Protein AF-A0A2T2NRV9-F1 (afdb_monomer_lite)

Organism: NCBI:txid1448308

Secondary structure (DSSP, 8-state):
---HHHHTT--HHHHHHHHHHHHHHTS-HHHHHHHHGGG-----------

Foldseek 3Di:
DDDPCVVVVHDPVRVVLVVQCVVLVPDDPVSNVVSVVVNDDPDDDDDDDD

Sequence (50 aa):
MAFAWKAAGLTYNRYIAVASRAVRRSLKEDKRLAAERRGESELRFARWEV

pLDDT: mean 91.26, std 5.36, range [63.59, 95.81]

InterPro domains:
  IPR006721 ATP synthase, F1 complex, epsilon subunit, mitochondrial [PF04627] (3-49)
  IPR006721 ATP synthase, F1 complex, epsilon subunit, mitochondrial [PTHR12448] (1-49)
  IPR006721 ATP synthase, F1 complex, epsilon subunit, mitochondrial [cd12153] (4-48)
  IPR036742 ATP synthase, F1 complex, epsilon subunit superfamily, mitochondrial [G3DSA:1.10.1620.20] (4-50)
  IPR036742 ATP synthase, F1 complex, epsilon subunit superfamily, mitochondrial [SSF48690] (3-48)

Radius of gyration: 15.29 Å; chains: 1; bounding box: 26×37×42 Å

Structure (mmCIF, N/CA/C/O backbone):
data_AF-A0A2T2NRV9-F1
#
_entry.id   AF-A0A2T2NRV9-F1
#
loop_
_atom_site.group_PDB
_atom_site.id
_atom_site.type_symbol
_atom_site.label_atom_id
_atom_site.label_alt_id
_atom_site.label_comp_id
_atom_site.label_asym_id
_atom_site.label_entity_id
_atom_site.label_seq_id
_atom_site.pdbx_PDB_ins_code
_atom_site.Cartn_x
_atom_site.Cartn_y
_atom_site.Cartn_z
_atom_site.occupancy
_atom_site.B_iso_or_equiv
_atom_site.auth_seq_id
_atom_site.auth_comp_id
_atom_site.auth_asym_id
_atom_site.auth_atom_id
_atom_site.pdbx_PDB_model_num
ATOM 1 N N . MET A 1 1 ? 7.750 21.857 -8.535 1.00 63.59 1 MET A N 1
ATOM 2 C CA . MET A 1 1 ? 7.490 20.891 -7.443 1.00 63.59 1 MET A CA 1
ATOM 3 C C . MET A 1 1 ? 6.936 19.594 -8.016 1.00 63.59 1 MET A C 1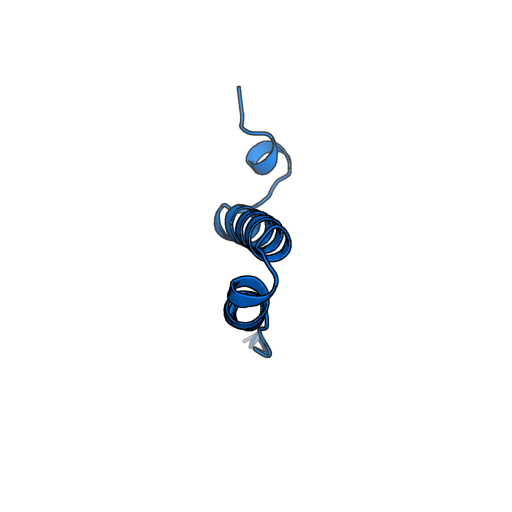
ATOM 5 O O . MET A 1 1 ? 5.837 19.607 -8.552 1.00 63.59 1 MET A O 1
ATOM 9 N N . ALA A 1 2 ? 7.682 18.491 -7.931 1.00 79.69 2 ALA A N 1
ATOM 10 C CA . ALA A 1 2 ? 7.147 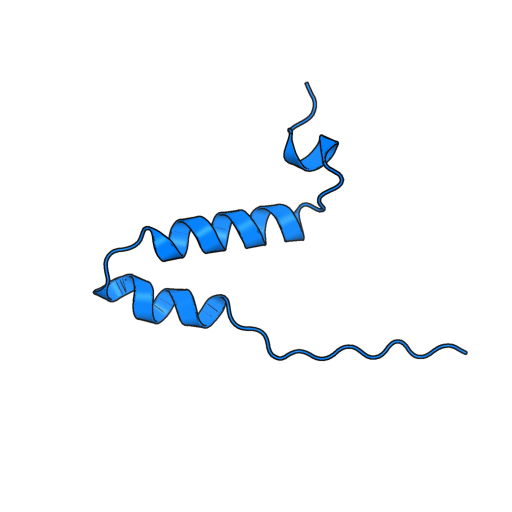17.157 -8.207 1.00 79.69 2 ALA A CA 1
ATOM 11 C C . ALA A 1 2 ? 6.667 16.532 -6.890 1.00 79.69 2 ALA A C 1
ATOM 13 O O . ALA A 1 2 ? 7.341 16.659 -5.870 1.00 79.69 2 ALA A O 1
ATOM 14 N N . PHE A 1 3 ? 5.508 15.872 -6.895 1.00 89.81 3 PHE A N 1
ATOM 15 C CA . PHE A 1 3 ? 5.032 15.136 -5.723 1.00 89.81 3 PHE A CA 1
ATOM 16 C C . PHE A 1 3 ? 6.064 14.084 -5.295 1.00 89.81 3 PHE A C 1
ATOM 18 O O . PHE A 1 3 ? 6.619 13.387 -6.146 1.00 89.81 3 PHE A O 1
ATOM 25 N N . ALA A 1 4 ? 6.277 13.926 -3.987 1.00 91.62 4 ALA A N 1
ATOM 26 C CA . ALA A 1 4 ? 7.301 13.028 -3.448 1.00 91.62 4 ALA A CA 1
ATOM 27 C C . ALA A 1 4 ? 7.155 11.573 -3.940 1.00 91.62 4 ALA A C 1
ATOM 29 O O . ALA A 1 4 ? 8.148 10.937 -4.275 1.00 91.62 4 ALA A O 1
ATOM 30 N N . TRP A 1 5 ? 5.925 11.060 -4.076 1.00 91.81 5 TRP A N 1
ATOM 31 C CA . TRP A 1 5 ? 5.680 9.708 -4.600 1.00 91.81 5 TRP A CA 1
ATOM 32 C C . TRP A 1 5 ? 6.087 9.559 -6.072 1.00 91.81 5 TRP A C 1
ATOM 34 O O . TRP A 1 5 ? 6.601 8.515 -6.465 1.00 91.81 5 TRP A O 1
ATOM 44 N N . LYS A 1 6 ? 5.897 10.615 -6.874 1.00 92.56 6 LYS A N 1
ATOM 45 C CA . LYS A 1 6 ? 6.273 10.637 -8.292 1.00 92.56 6 LYS A CA 1
ATOM 46 C C . LYS A 1 6 ? 7.793 10.702 -8.437 1.00 92.56 6 LYS A C 1
ATOM 48 O O . LYS A 1 6 ? 8.347 10.012 -9.283 1.00 92.56 6 LYS A O 1
ATOM 53 N N . ALA A 1 7 ? 8.461 11.476 -7.578 1.00 94.38 7 ALA A N 1
ATOM 54 C CA . ALA A 1 7 ? 9.922 11.520 -7.502 1.00 94.38 7 ALA A CA 1
ATOM 55 C C . ALA A 1 7 ? 10.528 10.184 -7.031 1.00 94.38 7 ALA A C 1
ATOM 57 O O . ALA A 1 7 ? 11.596 9.801 -7.492 1.00 94.38 7 ALA A O 1
ATOM 58 N N . ALA A 1 8 ? 9.819 9.440 -6.177 1.00 92.44 8 ALA A N 1
ATOM 59 C CA . ALA A 1 8 ? 10.213 8.110 -5.709 1.00 92.44 8 ALA A CA 1
ATOM 60 C C . ALA A 1 8 ? 9.955 6.972 -6.724 1.00 92.44 8 ALA A C 1
ATOM 62 O O . ALA A 1 8 ? 10.098 5.802 -6.377 1.00 92.44 8 ALA A O 1
ATOM 63 N N . GLY A 1 9 ? 9.526 7.280 -7.955 1.00 94.00 9 GLY A N 1
ATOM 64 C CA . GLY A 1 9 ? 9.267 6.277 -8.995 1.00 94.00 9 GLY A CA 1
ATOM 65 C C . GLY A 1 9 ? 8.019 5.417 -8.762 1.00 94.00 9 GLY A C 1
ATOM 66 O O . GLY A 1 9 ? 7.842 4.392 -9.419 1.00 94.00 9 GLY A O 1
ATOM 67 N N . LEU A 1 10 ? 7.132 5.807 -7.840 1.00 94.50 10 LEU A N 1
ATOM 68 C CA . LEU A 1 10 ? 5.880 5.089 -7.620 1.00 94.50 10 LEU A CA 1
ATOM 69 C C . LEU A 1 10 ? 4.874 5.419 -8.722 1.00 94.50 10 LEU A C 1
ATOM 71 O O . LEU A 1 10 ? 4.619 6.582 -9.038 1.00 94.50 10 LEU A O 1
ATOM 75 N N . THR A 1 11 ? 4.226 4.383 -9.251 1.00 95.81 11 THR A N 1
ATOM 76 C CA . THR A 1 11 ? 3.023 4.571 -10.063 1.00 95.81 11 THR A CA 1
ATOM 77 C C . THR A 1 11 ? 1.869 5.042 -9.181 1.00 95.81 11 THR A C 1
ATOM 79 O O . THR A 1 11 ? 1.809 4.734 -7.985 1.00 95.81 11 THR A O 1
ATOM 82 N N . TYR A 1 12 ? 0.911 5.756 -9.775 1.00 94.44 12 TYR A N 1
ATOM 83 C CA . TYR A 1 12 ? -0.265 6.248 -9.052 1.00 94.44 12 TYR A CA 1
ATOM 84 C C . TYR A 1 12 ? -1.039 5.113 -8.357 1.00 94.44 12 TYR A C 1
ATOM 86 O O . TYR A 1 12 ? -1.409 5.240 -7.190 1.00 94.44 12 TYR A O 1
ATOM 94 N N . ASN A 1 13 ? -1.178 3.960 -9.022 1.00 94.75 13 ASN A N 1
ATOM 95 C CA . ASN A 1 13 ? -1.831 2.777 -8.452 1.00 94.75 13 ASN A CA 1
ATOM 96 C C . ASN A 1 13 ? -1.130 2.283 -7.181 1.00 94.75 13 ASN A C 1
ATOM 98 O O . ASN A 1 13 ? -1.790 1.926 -6.205 1.00 94.75 13 ASN A O 1
ATOM 102 N N . ARG A 1 14 ? 0.209 2.292 -7.154 1.00 94.31 14 ARG A N 1
ATOM 103 C CA . ARG A 1 14 ? 0.961 1.876 -5.965 1.00 94.31 14 ARG A CA 1
ATOM 104 C C . ARG A 1 14 ? 0.861 2.906 -4.843 1.00 94.31 14 ARG A C 1
ATOM 106 O O . ARG A 1 14 ? 0.701 2.517 -3.688 1.00 94.31 14 ARG A O 1
ATOM 113 N N . TYR A 1 15 ? 0.887 4.195 -5.176 1.00 95.44 15 TYR A N 1
ATOM 114 C CA . TYR A 1 15 ? 0.674 5.276 -4.214 1.00 95.44 15 TYR A CA 1
ATOM 115 C C . TYR A 1 15 ? -0.696 5.166 -3.523 1.00 95.44 15 TYR A C 1
ATOM 117 O O . TYR A 1 15 ? -0.760 5.095 -2.292 1.00 95.44 15 TYR A O 1
ATOM 125 N N . ILE A 1 16 ? -1.787 5.076 -4.292 1.00 94.62 16 ILE A N 1
ATOM 126 C CA . ILE A 1 16 ? -3.138 5.039 -3.721 1.00 94.62 16 ILE A CA 1
ATOM 127 C C . ILE A 1 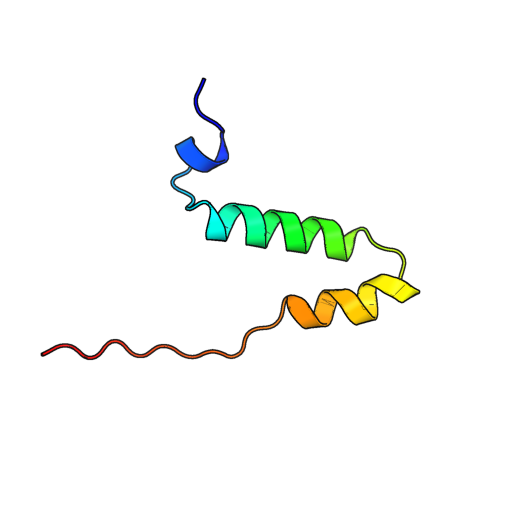16 ? -3.407 3.739 -2.953 1.00 94.62 16 ILE A C 1
ATOM 129 O O . ILE A 1 16 ? -4.116 3.761 -1.946 1.00 94.62 16 ILE A O 1
ATOM 133 N N . ALA A 1 17 ? -2.801 2.615 -3.355 1.00 94.00 17 ALA A N 1
ATOM 134 C CA . ALA A 1 17 ? -2.896 1.354 -2.621 1.00 94.00 17 ALA A CA 1
ATOM 135 C C . ALA A 1 17 ? -2.276 1.455 -1.216 1.00 94.00 17 ALA A C 1
ATOM 137 O O . ALA A 1 17 ? -2.881 1.004 -0.239 1.00 94.00 17 ALA A O 1
ATOM 138 N N . VAL A 1 18 ? -1.101 2.088 -1.096 1.00 94.00 18 VAL A N 1
ATOM 139 C CA . VAL A 1 18 ? -0.435 2.319 0.197 1.00 94.00 18 VAL A CA 1
ATOM 140 C C . VAL A 1 18 ? -1.236 3.298 1.056 1.00 94.00 18 VAL A C 1
ATOM 142 O O . VAL A 1 18 ? -1.513 2.993 2.217 1.00 94.00 18 VAL A O 1
ATOM 145 N N . ALA A 1 19 ? -1.669 4.427 0.486 1.00 95.31 19 ALA A N 1
ATOM 146 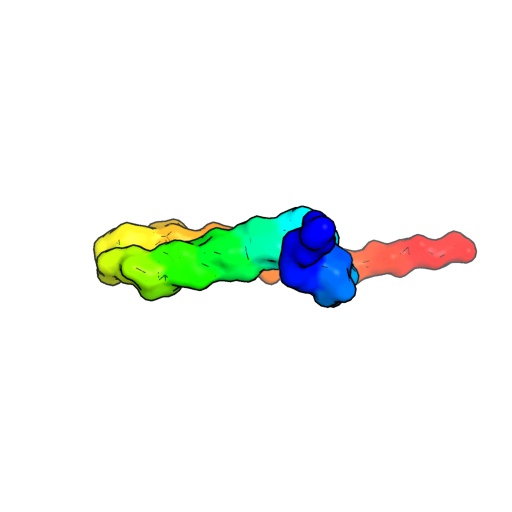C CA . ALA A 1 19 ? -2.483 5.413 1.198 1.00 95.31 19 ALA A CA 1
ATOM 147 C C . ALA A 1 19 ? -3.792 4.795 1.720 1.00 95.31 19 ALA A C 1
ATOM 149 O O . ALA A 1 19 ? -4.141 4.961 2.888 1.00 95.31 19 ALA A O 1
ATOM 150 N N . SER A 1 20 ? -4.471 3.992 0.896 1.00 94.44 20 SER A N 1
ATOM 151 C CA . SER A 1 20 ? -5.699 3.294 1.291 1.00 94.44 20 SER A CA 1
ATOM 152 C C . SER A 1 20 ? -5.473 2.325 2.451 1.00 94.44 20 SER A C 1
ATOM 154 O O . SER A 1 20 ? -6.310 2.236 3.346 1.00 94.44 20 SER A O 1
ATOM 156 N N . ARG A 1 21 ? -4.346 1.600 2.470 1.00 94.12 21 ARG A N 1
ATOM 157 C CA . ARG A 1 21 ? -4.003 0.697 3.579 1.00 94.12 21 ARG A CA 1
ATOM 158 C C . ARG A 1 21 ? -3.785 1.464 4.883 1.00 94.12 21 ARG A C 1
ATOM 160 O O . ARG A 1 21 ? -4.278 1.028 5.919 1.00 94.12 21 ARG A O 1
ATOM 167 N N . ALA A 1 22 ? -3.081 2.596 4.832 1.00 94.94 22 ALA A N 1
ATOM 168 C CA . ALA A 1 22 ? -2.875 3.440 6.006 1.00 94.94 22 ALA A CA 1
ATOM 169 C C . ALA A 1 22 ? -4.214 3.929 6.586 1.00 94.94 22 ALA A C 1
ATOM 171 O O . ALA A 1 22 ? -4.438 3.812 7.786 1.00 94.94 22 ALA A O 1
ATOM 172 N N . VAL A 1 23 ? -5.140 4.376 5.731 1.00 94.81 23 VAL A N 1
ATOM 173 C CA . VAL A 1 23 ? -6.471 4.842 6.157 1.00 94.81 23 VAL A CA 1
ATOM 174 C C . VAL A 1 23 ? -7.284 3.735 6.834 1.00 94.81 23 VAL A C 1
ATOM 176 O O . VAL A 1 23 ? -7.902 3.986 7.863 1.00 94.81 23 VAL A O 1
ATOM 179 N N . ARG A 1 24 ? -7.274 2.506 6.300 1.00 94.62 24 ARG A N 1
ATOM 180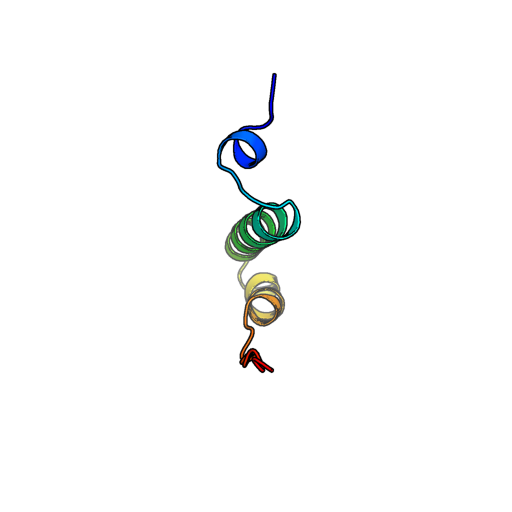 C CA . ARG A 1 24 ? -8.032 1.373 6.873 1.00 94.62 24 ARG A CA 1
ATOM 181 C C . ARG A 1 24 ? -7.578 1.023 8.287 1.00 94.62 24 ARG A C 1
ATOM 183 O O . ARG A 1 24 ? -8.421 0.801 9.151 1.00 94.62 24 ARG A O 1
ATOM 190 N N . ARG A 1 25 ? -6.265 1.043 8.530 1.00 92.75 25 ARG A N 1
ATOM 191 C CA . ARG A 1 25 ? -5.673 0.759 9.847 1.00 92.75 25 ARG A CA 1
ATOM 192 C C . ARG A 1 25 ? -6.026 1.804 10.899 1.00 92.75 25 ARG A C 1
ATOM 194 O O . ARG A 1 25 ? -6.103 1.469 12.076 1.00 92.75 25 ARG A O 1
ATOM 201 N N . SER A 1 26 ? -6.275 3.039 10.470 1.00 95.25 26 SER A N 1
ATOM 202 C CA . SER A 1 26 ? -6.677 4.146 11.341 1.00 95.25 26 SER A CA 1
ATOM 203 C C . SER A 1 26 ? -8.170 4.146 11.697 1.00 95.25 26 SER A C 1
ATOM 205 O O . SER A 1 26 ? -8.609 5.005 12.461 1.00 95.25 26 SER A O 1
ATOM 207 N N . LEU A 1 27 ? -8.977 3.230 11.145 1.00 94.81 27 LEU A N 1
ATOM 208 C CA . LEU A 1 27 ? -10.397 3.123 11.485 1.00 94.81 27 LEU A CA 1
ATOM 209 C C . LEU A 1 27 ? -10.604 2.475 12.860 1.00 94.81 27 LEU A C 1
ATOM 211 O O . LEU A 1 27 ? -9.806 1.655 13.318 1.00 94.81 27 LEU A O 1
ATOM 215 N N . LYS A 1 28 ? -11.738 2.809 13.485 1.00 95.06 28 LYS A N 1
ATOM 216 C CA . LYS A 1 28 ? -12.255 2.093 14.657 1.00 95.06 28 LYS A CA 1
ATOM 217 C C . LYS A 1 28 ? -12.519 0.623 14.313 1.00 95.06 28 LYS A C 1
ATOM 219 O O . LYS A 1 28 ? -12.759 0.280 13.155 1.00 95.06 28 LYS A O 1
ATOM 224 N N . GLU A 1 29 ? -12.437 -0.236 15.323 1.00 92.00 29 GLU A N 1
ATOM 225 C CA . GLU A 1 29 ? -12.412 -1.696 15.175 1.00 92.00 29 GLU A CA 1
ATOM 226 C C . GLU A 1 29 ? -13.614 -2.267 14.409 1.00 92.00 29 GLU A C 1
ATOM 228 O O . GLU A 1 29 ? -13.435 -3.088 13.507 1.00 92.00 29 GLU A O 1
ATOM 233 N N . ASP A 1 30 ? -14.806 -1.741 14.690 1.00 91.75 30 ASP A N 1
ATOM 234 C CA . ASP A 1 30 ? -16.071 -2.053 14.021 1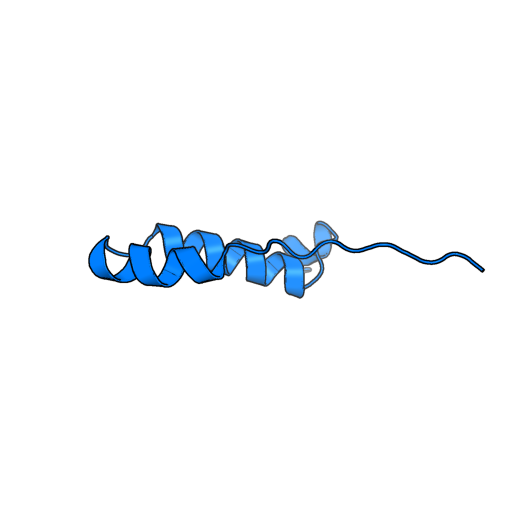.00 91.75 30 ASP A CA 1
ATOM 235 C C . ASP A 1 30 ? -15.976 -1.941 12.490 1.00 91.75 30 ASP A C 1
ATOM 237 O O . ASP A 1 30 ? -16.398 -2.833 11.751 1.00 91.75 30 ASP A O 1
ATOM 241 N N . LYS A 1 31 ? -15.370 -0.858 11.997 1.00 91.81 31 LYS A N 1
ATOM 242 C CA . LYS A 1 31 ? -15.231 -0.579 10.560 1.00 91.81 31 LYS A CA 1
ATOM 243 C C . LYS A 1 31 ? -13.941 -1.146 9.978 1.00 91.81 31 LYS A C 1
ATOM 245 O O . LYS A 1 31 ? -13.903 -1.486 8.793 1.00 91.81 31 LYS A O 1
ATOM 250 N N . ARG A 1 32 ? -12.892 -1.268 10.793 1.00 92.44 32 ARG A N 1
ATOM 251 C CA . ARG A 1 32 ? -11.580 -1.794 10.398 1.00 92.44 32 ARG A CA 1
ATOM 252 C C . ARG A 1 32 ? -11.684 -3.238 9.921 1.00 92.44 32 ARG A C 1
ATOM 254 O O . ARG A 1 32 ? -11.159 -3.539 8.854 1.00 92.44 32 ARG A O 1
ATOM 261 N N . LEU A 1 33 ? -12.415 -4.095 10.640 1.00 89.75 33 LEU A N 1
ATOM 262 C CA . LEU A 1 33 ? -12.567 -5.515 10.291 1.00 89.75 33 LEU A CA 1
ATOM 263 C C . LEU A 1 33 ? -13.108 -5.702 8.863 1.00 89.75 33 LEU A C 1
ATOM 265 O O . LEU A 1 33 ? -12.572 -6.469 8.064 1.00 89.75 33 LEU A O 1
ATOM 269 N N . ALA A 1 34 ? -14.158 -4.959 8.510 1.00 90.56 34 ALA A N 1
ATOM 270 C CA . ALA A 1 34 ? -14.738 -5.025 7.176 1.00 90.56 34 ALA A CA 1
ATOM 271 C C . ALA A 1 34 ? -13.805 -4.439 6.101 1.00 90.56 34 ALA A C 1
ATOM 273 O O . ALA A 1 34 ? -13.797 -4.930 4.971 1.00 90.56 34 ALA A O 1
ATOM 274 N N . ALA A 1 35 ? -13.037 -3.401 6.445 1.00 91.94 35 ALA A N 1
ATOM 275 C CA . ALA A 1 35 ? -12.181 -2.677 5.517 1.00 91.94 35 ALA A CA 1
ATOM 276 C C . ALA A 1 35 ? -10.850 -3.393 5.217 1.00 91.94 35 ALA A C 1
ATOM 278 O O . ALA A 1 35 ? -10.401 -3.348 4.070 1.00 91.94 35 ALA A O 1
ATOM 279 N N . GLU A 1 36 ? -10.240 -4.068 6.198 1.00 87.75 36 GLU A N 1
ATOM 280 C CA . GLU A 1 36 ? -8.970 -4.804 6.047 1.00 87.75 36 GLU A CA 1
ATOM 281 C C . GLU A 1 36 ? -9.065 -5.928 5.009 1.00 87.75 36 GLU A C 1
ATOM 283 O O . GLU A 1 36 ? -8.153 -6.080 4.199 1.00 87.75 36 GLU A O 1
ATOM 288 N N . ARG A 1 37 ? -10.220 -6.605 4.906 1.00 87.44 37 ARG A N 1
ATOM 289 C CA . ARG A 1 37 ? -10.474 -7.646 3.887 1.00 87.44 37 ARG A CA 1
ATOM 290 C C . ARG A 1 37 ? -10.228 -7.182 2.445 1.00 87.44 37 ARG A C 1
ATOM 292 O O . ARG A 1 37 ? -9.925 -7.988 1.580 1.00 87.44 37 ARG A O 1
ATOM 299 N N . ARG A 1 38 ? -10.330 -5.876 2.155 1.00 87.19 38 ARG A N 1
ATOM 300 C CA . ARG A 1 38 ? -10.045 -5.314 0.815 1.00 87.19 38 ARG A CA 1
ATOM 301 C C . ARG A 1 38 ? -8.550 -5.182 0.505 1.00 87.19 38 ARG A C 1
ATOM 303 O O . ARG A 1 38 ? -8.194 -4.813 -0.611 1.00 87.19 38 ARG A O 1
ATOM 310 N N . GLY A 1 39 ? -7.685 -5.330 1.506 1.00 85.12 39 GLY A N 1
ATOM 311 C CA . GLY A 1 39 ? -6.234 -5.228 1.365 1.00 85.12 39 GLY A CA 1
ATOM 312 C C . GLY A 1 39 ? -5.558 -6.533 0.952 1.00 85.12 39 GLY A C 1
ATOM 313 O O . GLY A 1 39 ? -4.396 -6.487 0.546 1.00 85.12 39 GLY A O 1
ATOM 314 N N . GLU A 1 40 ? -6.266 -7.654 1.053 1.00 85.81 40 GLU A N 1
ATOM 315 C CA . GLU A 1 40 ? -5.771 -8.986 0.719 1.00 85.81 40 GLU A CA 1
ATOM 316 C C . GLU A 1 40 ? -5.940 -9.258 -0.782 1.00 85.81 40 GLU A C 1
ATOM 318 O O . GLU A 1 40 ? -6.952 -8.912 -1.391 1.00 85.81 40 GLU A O 1
ATOM 323 N N . SER A 1 41 ? -4.909 -9.835 -1.399 1.00 86.25 41 SER A N 1
ATOM 324 C CA . SER A 1 41 ? -4.923 -10.262 -2.797 1.00 86.25 41 SER A CA 1
ATOM 325 C C . SER A 1 41 ? -4.056 -11.505 -2.933 1.00 86.25 41 SER A C 1
ATOM 327 O O . SER A 1 41 ? -2.854 -11.450 -2.684 1.00 86.25 41 SER A O 1
ATOM 329 N N . GLU A 1 42 ? -4.669 -12.615 -3.334 1.00 88.25 42 GLU A N 1
ATOM 330 C CA . GLU A 1 42 ? -3.994 -13.902 -3.560 1.00 88.25 42 GLU A CA 1
ATOM 331 C C . GLU A 1 42 ? -3.657 -14.137 -5.042 1.00 88.25 42 GLU A C 1
ATOM 333 O O . GLU A 1 42 ? -3.248 -15.229 -5.441 1.00 88.25 42 GLU A O 1
ATOM 338 N N . LEU A 1 43 ? -3.828 -13.105 -5.876 1.00 90.25 43 LEU A N 1
ATOM 339 C CA . LEU A 1 43 ? -3.558 -13.161 -7.309 1.00 90.25 43 LEU A CA 1
ATOM 340 C C . LEU A 1 43 ? -2.099 -13.539 -7.575 1.00 90.25 43 LEU A C 1
ATOM 342 O O . LEU A 1 43 ? -1.166 -12.830 -7.192 1.00 90.25 43 LEU A O 1
ATOM 346 N N . ARG A 1 44 ? -1.916 -14.644 -8.297 1.00 92.56 44 ARG A N 1
ATOM 347 C CA . ARG A 1 44 ? -0.627 -15.064 -8.843 1.00 92.56 44 ARG A CA 1
ATOM 348 C C . ARG A 1 44 ? -0.570 -14.683 -10.313 1.00 92.56 44 ARG A C 1
ATOM 350 O O . ARG A 1 44 ? -1.537 -14.867 -11.046 1.00 92.56 44 ARG A O 1
ATOM 357 N N . PHE A 1 45 ? 0.568 -14.151 -10.731 1.00 92.12 45 PHE A N 1
ATOM 358 C CA . PHE A 1 45 ? 0.820 -13.776 -12.114 1.00 92.12 45 PHE A CA 1
ATOM 359 C C . PHE A 1 45 ? 1.982 -14.606 -12.655 1.00 92.12 45 PHE A C 1
ATOM 361 O O . PHE A 1 45 ? 3.024 -14.699 -12.010 1.00 92.12 45 PHE A O 1
ATOM 368 N N . ALA A 1 46 ? 1.798 -15.185 -13.839 1.00 94.56 46 ALA A N 1
ATOM 369 C CA . ALA A 1 46 ? 2.852 -15.833 -14.603 1.00 94.56 46 ALA A CA 1
ATOM 370 C C . ALA A 1 46 ? 2.963 -15.120 -15.951 1.00 94.56 46 ALA A C 1
ATOM 372 O O . ALA A 1 46 ? 1.978 -14.996 -16.679 1.00 94.56 46 ALA A O 1
ATOM 373 N N . ARG A 1 47 ? 4.159 -14.625 -16.266 1.00 92.94 47 ARG A N 1
ATOM 374 C CA . ARG A 1 47 ? 4.447 -14.051 -17.578 1.00 92.94 47 ARG A CA 1
ATOM 375 C C . ARG A 1 47 ? 4.759 -15.195 -18.535 1.00 92.94 47 ARG A C 1
ATOM 377 O O . ARG A 1 47 ? 5.674 -15.965 -18.269 1.00 92.94 47 ARG A O 1
ATOM 384 N N . TRP A 1 48 ? 4.015 -15.287 -19.633 1.00 93.62 48 TRP A N 1
ATOM 385 C CA . TRP A 1 48 ? 4.409 -16.130 -20.757 1.00 93.62 48 TRP A CA 1
ATOM 386 C C . TRP A 1 48 ? 5.438 -15.380 -21.606 1.00 93.62 48 TRP A C 1
ATOM 388 O O . TRP A 1 48 ? 5.198 -14.230 -21.985 1.00 93.62 48 TRP A O 1
ATOM 398 N N . GLU A 1 49 ? 6.576 -16.010 -21.872 1.00 90.56 49 GLU A N 1
ATOM 399 C CA . GLU A 1 49 ? 7.579 -15.515 -22.815 1.00 90.56 49 GLU A CA 1
ATOM 400 C C . GLU A 1 49 ? 7.504 -16.382 -24.075 1.00 90.56 49 GLU A C 1
ATOM 402 O O . GLU A 1 49 ? 7.481 -17.609 -23.980 1.00 90.56 49 GLU A O 1
ATOM 407 N N . VAL A 1 50 ? 7.349 -15.721 -25.228 1.00 80.38 50 VAL A N 1
ATOM 408 C CA . VAL A 1 50 ? 7.320 -16.348 -26.560 1.00 80.38 50 VAL A CA 1
ATOM 409 C C . VAL A 1 50 ? 8.744 -16.545 -27.049 1.00 80.38 50 VAL A C 1
ATOM 411 O O . VAL A 1 50 ? 9.540 -15.597 -26.857 1.00 80.38 50 VAL A O 1
#